Protein AF-A0A210P663-F1 (afdb_monomer_lite)

pLDDT: mean 85.19, std 7.92, range [57.91, 93.56]

Foldseek 3Di:
DLVVLLVQLVVLQVVLVVLLVVLVVVVVCVVVCVPVDDDPCSVVVSVVSNVVSVVSNVVSVVSVVVD

Structure (mmCIF, N/CA/C/O backbone):
data_AF-A0A210P663-F1
#
_entry.id   AF-A0A210P663-F1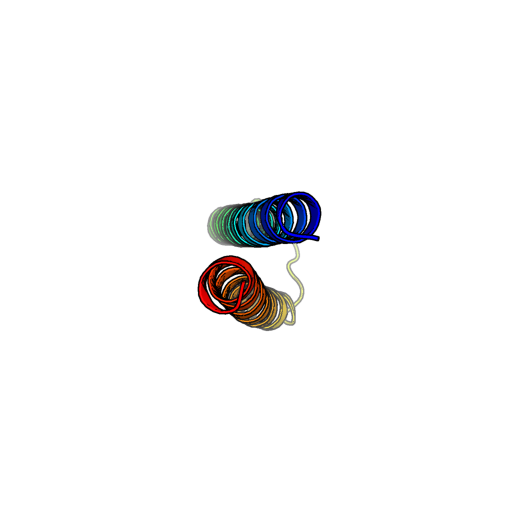
#
loop_
_atom_site.group_PDB
_atom_site.id
_atom_site.type_symbol
_atom_site.label_atom_id
_atom_site.label_alt_id
_atom_site.label_comp_id
_atom_site.label_asym_id
_atom_site.label_entity_id
_atom_site.label_seq_id
_atom_site.pdbx_PDB_ins_code
_atom_site.Cartn_x
_atom_site.Cartn_y
_atom_site.Cartn_z
_atom_site.occupancy
_atom_site.B_iso_or_equiv
_atom_site.auth_seq_id
_atom_site.auth_comp_id
_atom_site.auth_asym_id
_atom_site.auth_atom_id
_atom_site.pdbx_PDB_model_num
ATOM 1 N N . MET A 1 1 ? 10.683 5.028 -26.541 1.00 58.81 1 MET A N 1
ATOM 2 C CA . MET A 1 1 ? 9.641 4.507 -25.625 1.00 58.81 1 MET A CA 1
ATOM 3 C C . MET A 1 1 ? 10.131 4.257 -24.188 1.00 58.81 1 MET A C 1
ATOM 5 O O . MET A 1 1 ? 9.287 4.242 -23.309 1.00 58.81 1 MET A O 1
ATOM 9 N N . GLY A 1 2 ? 11.441 4.145 -23.905 1.00 71.56 2 GLY A N 1
ATOM 10 C CA . GLY A 1 2 ? 11.934 3.812 -22.551 1.00 71.56 2 GLY A CA 1
ATOM 11 C C . GLY A 1 2 ? 11.657 4.839 -21.438 1.00 71.56 2 GLY A C 1
ATOM 12 O O . GLY A 1 2 ? 11.341 4.454 -20.320 1.00 71.56 2 GLY A O 1
ATOM 13 N N . ILE A 1 3 ? 11.686 6.148 -21.725 1.00 80.56 3 ILE A N 1
ATOM 14 C CA . ILE A 1 3 ? 11.485 7.176 -20.680 1.00 80.56 3 ILE A CA 1
ATOM 15 C C . ILE A 1 3 ? 10.047 7.202 -20.138 1.00 80.56 3 ILE A C 1
ATOM 17 O O . ILE A 1 3 ? 9.834 7.410 -18.949 1.00 80.56 3 ILE A O 1
ATOM 21 N N . TRP A 1 4 ? 9.058 6.933 -20.995 1.00 82.81 4 TRP A N 1
ATOM 22 C CA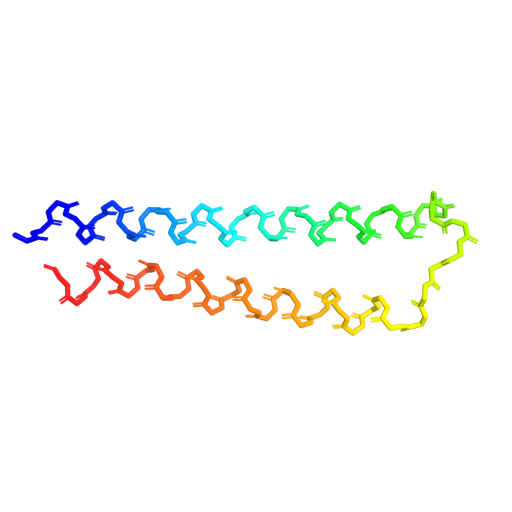 . TRP A 1 4 ? 7.649 6.916 -20.600 1.00 82.81 4 TRP A CA 1
ATOM 23 C C . TRP A 1 4 ? 7.312 5.698 -19.733 1.00 82.81 4 TRP A C 1
ATOM 25 O O . TRP A 1 4 ? 6.567 5.840 -18.769 1.00 82.81 4 TRP A O 1
ATOM 35 N N . ALA A 1 5 ? 7.905 4.532 -20.016 1.00 81.00 5 ALA A N 1
ATOM 36 C CA . ALA A 1 5 ? 7.743 3.328 -19.196 1.00 81.00 5 ALA A CA 1
ATOM 37 C C . ALA A 1 5 ? 8.301 3.524 -17.775 1.00 81.00 5 ALA A C 1
ATOM 39 O O . ALA A 1 5 ? 7.631 3.190 -16.799 1.00 81.00 5 ALA A O 1
ATOM 40 N N . ILE A 1 6 ? 9.469 4.167 -17.658 1.00 83.31 6 ILE A N 1
ATOM 41 C CA . ILE A 1 6 ? 10.081 4.535 -16.371 1.00 83.31 6 ILE A CA 1
ATOM 42 C C . ILE A 1 6 ? 9.166 5.485 -15.588 1.00 83.31 6 ILE A C 1
ATOM 44 O O . ILE A 1 6 ? 8.888 5.249 -14.413 1.00 83.31 6 ILE A O 1
ATOM 48 N N . VAL A 1 7 ? 8.658 6.540 -16.233 1.00 87.94 7 VAL A N 1
ATOM 49 C CA . VAL A 1 7 ? 7.752 7.509 -15.594 1.00 87.94 7 VAL A CA 1
ATOM 50 C C . VAL A 1 7 ? 6.472 6.826 -15.101 1.00 87.94 7 VAL A C 1
ATOM 52 O O . VAL A 1 7 ? 6.065 7.043 -13.960 1.00 87.94 7 VAL A O 1
ATOM 55 N N . ILE A 1 8 ? 5.869 5.956 -15.915 1.00 89.00 8 ILE A N 1
ATOM 56 C CA . ILE A 1 8 ? 4.667 5.197 -15.542 1.00 89.00 8 ILE A CA 1
ATOM 57 C C . ILE A 1 8 ? 4.957 4.252 -14.368 1.00 89.00 8 ILE A C 1
ATOM 59 O O . ILE A 1 8 ? 4.180 4.216 -13.414 1.00 89.00 8 ILE A O 1
ATOM 63 N N . GLY A 1 9 ? 6.083 3.535 -14.390 1.00 87.19 9 GLY A N 1
ATOM 64 C CA . GLY A 1 9 ? 6.497 2.656 -13.295 1.00 87.19 9 GLY A CA 1
ATOM 65 C C . GLY A 1 9 ? 6.643 3.403 -11.965 1.00 87.19 9 GLY A C 1
ATOM 66 O O . GLY A 1 9 ? 6.102 2.966 -10.948 1.00 87.19 9 GLY A O 1
ATOM 67 N N . ILE A 1 10 ? 7.286 4.578 -11.972 1.00 90.50 10 ILE A N 1
ATOM 68 C CA . ILE A 1 10 ? 7.436 5.420 -10.771 1.00 90.50 10 ILE A CA 1
ATOM 69 C C . ILE A 1 10 ? 6.067 5.876 -10.252 1.00 90.50 10 ILE A C 1
ATOM 71 O O . ILE A 1 10 ? 5.811 5.805 -9.048 1.00 90.50 10 ILE A O 1
ATOM 75 N N . ILE A 1 11 ? 5.171 6.317 -11.140 1.00 92.94 11 ILE A N 1
ATOM 76 C CA . ILE A 1 11 ? 3.823 6.768 -10.764 1.00 92.94 11 ILE A CA 1
ATOM 77 C C . ILE A 1 11 ? 3.029 5.635 -10.105 1.00 92.94 11 ILE A C 1
ATOM 79 O O . ILE A 1 11 ? 2.392 5.862 -9.077 1.00 92.94 11 ILE A O 1
ATOM 83 N N . LEU A 1 12 ? 3.093 4.417 -10.649 1.00 91.38 12 LEU A N 1
ATOM 84 C CA . LEU A 1 12 ? 2.411 3.249 -10.084 1.00 91.38 12 LEU A CA 1
ATOM 85 C C . LEU A 1 12 ? 2.940 2.908 -8.684 1.00 91.38 12 LEU A C 1
ATOM 87 O O . LEU A 1 12 ? 2.155 2.712 -7.756 1.00 91.38 12 LEU A O 1
ATOM 91 N N . ILE A 1 13 ? 4.260 2.923 -8.491 1.00 91.25 13 ILE A N 1
ATOM 92 C CA . ILE A 1 13 ? 4.868 2.686 -7.172 1.00 91.25 13 ILE A CA 1
ATOM 93 C C . ILE A 1 13 ? 4.438 3.766 -6.168 1.00 91.25 13 ILE A C 1
ATOM 95 O O . ILE A 1 13 ? 4.045 3.449 -5.042 1.00 91.25 13 ILE A O 1
ATOM 99 N N . LEU A 1 14 ? 4.458 5.041 -6.567 1.00 92.62 14 LEU A N 1
ATOM 100 C CA . LEU A 1 14 ? 4.014 6.146 -5.713 1.00 92.62 14 LEU A CA 1
ATOM 101 C C . LEU A 1 14 ? 2.528 6.028 -5.352 1.00 92.62 14 LEU A C 1
ATOM 103 O O . LEU A 1 14 ? 2.165 6.238 -4.194 1.00 92.62 14 LEU A O 1
ATOM 107 N N . LEU A 1 15 ? 1.675 5.658 -6.310 1.00 91.88 15 LEU A N 1
ATOM 108 C CA . LEU A 1 15 ? 0.250 5.420 -6.078 1.00 91.88 15 LEU A CA 1
ATOM 109 C C . LEU A 1 15 ? 0.024 4.309 -5.052 1.00 91.88 15 LEU A C 1
ATOM 111 O O . LEU A 1 15 ? -0.760 4.514 -4.124 1.00 91.88 15 LEU A O 1
ATOM 115 N N . SER A 1 16 ? 0.740 3.187 -5.176 1.00 91.19 16 SER A N 1
ATOM 116 C CA . SER A 1 16 ? 0.697 2.071 -4.219 1.00 91.19 16 SER A CA 1
ATOM 117 C C . SER A 1 16 ? 1.073 2.526 -2.804 1.00 91.19 16 SER A C 1
ATOM 119 O O . SER A 1 16 ? 0.325 2.314 -1.846 1.00 91.19 16 SER A O 1
ATOM 121 N N . LEU A 1 17 ? 2.182 3.259 -2.661 1.00 91.38 17 LEU A N 1
ATOM 122 C CA . LEU A 1 17 ? 2.628 3.790 -1.369 1.00 91.38 17 LEU A CA 1
ATOM 123 C C . LEU A 1 17 ? 1.611 4.762 -0.754 1.00 91.38 17 LEU A C 1
ATOM 125 O O . LEU A 1 17 ? 1.367 4.735 0.457 1.00 91.38 17 LEU A O 1
ATOM 129 N N . LEU A 1 18 ? 0.998 5.622 -1.571 1.00 92.06 18 LEU A N 1
ATOM 130 C CA . LEU A 1 18 ? -0.042 6.544 -1.119 1.00 92.06 18 LEU A CA 1
ATOM 131 C C . LEU A 1 18 ? -1.298 5.802 -0.655 1.00 92.06 18 LEU A C 1
ATOM 133 O O . LEU A 1 18 ? -1.869 6.177 0.375 1.00 92.06 18 LEU A O 1
ATOM 137 N N . THR A 1 19 ? -1.703 4.742 -1.359 1.00 90.69 19 THR A N 1
ATOM 138 C CA . THR A 1 19 ? -2.853 3.921 -0.956 1.00 90.69 19 THR A CA 1
ATOM 139 C C . THR A 1 19 ? -2.577 3.212 0.365 1.00 90.69 19 THR A C 1
ATOM 141 O O . THR A 1 19 ? -3.358 3.384 1.301 1.00 90.69 19 THR A O 1
ATOM 144 N N . PHE A 1 20 ? -1.424 2.551 0.513 1.00 89.62 20 PHE A N 1
ATOM 145 C CA . PHE A 1 20 ? -1.008 1.926 1.778 1.00 89.62 20 PHE A CA 1
ATOM 146 C C . PHE A 1 20 ? -0.973 2.920 2.944 1.00 89.62 20 PHE A C 1
ATOM 148 O O . PHE A 1 20 ? -1.444 2.637 4.052 1.00 89.62 20 PHE A O 1
ATOM 155 N N . ARG A 1 21 ? -0.450 4.131 2.711 1.00 91.69 21 ARG A N 1
ATOM 156 C CA . ARG A 1 21 ? -0.421 5.189 3.730 1.00 91.69 21 ARG A CA 1
ATOM 157 C C . ARG A 1 21 ? -1.829 5.639 4.116 1.00 91.69 21 ARG A C 1
ATOM 159 O O . ARG A 1 21 ? -2.067 5.916 5.294 1.00 91.69 21 ARG A O 1
ATOM 166 N N . SER A 1 22 ? -2.744 5.723 3.152 1.00 90.50 22 SER A N 1
ATOM 167 C CA . SER A 1 22 ? -4.150 6.055 3.387 1.00 90.50 22 SER A CA 1
ATOM 168 C C . SER A 1 22 ? -4.838 4.975 4.224 1.00 90.50 22 SER A C 1
ATOM 170 O O . SER A 1 22 ? -5.386 5.289 5.282 1.00 90.50 22 SER A O 1
ATOM 172 N N . VAL A 1 23 ? -4.708 3.701 3.837 1.00 90.25 23 VAL A N 1
ATOM 173 C CA . VAL A 1 23 ? -5.269 2.552 4.568 1.00 90.25 23 VAL A CA 1
ATOM 174 C C . VAL A 1 23 ? -4.736 2.506 5.998 1.00 90.25 23 VAL A C 1
ATOM 176 O O . VAL A 1 23 ? -5.516 2.493 6.949 1.00 90.25 23 VAL A O 1
ATOM 179 N N . THR A 1 24 ? -3.417 2.617 6.176 1.00 89.00 24 THR A N 1
ATOM 180 C CA . THR A 1 24 ? -2.779 2.618 7.502 1.00 89.00 24 THR A CA 1
ATOM 181 C C . THR A 1 24 ? -3.272 3.771 8.379 1.00 89.00 24 THR A C 1
ATOM 183 O O . THR A 1 24 ? -3.499 3.598 9.580 1.00 89.00 24 THR A O 1
ATOM 186 N N . ARG A 1 25 ? -3.436 4.974 7.812 1.00 90.19 25 ARG A N 1
ATOM 187 C CA . ARG A 1 25 ? -3.980 6.128 8.543 1.00 90.19 25 ARG A CA 1
ATOM 188 C C . ARG A 1 25 ? -5.424 5.881 8.957 1.00 90.19 25 ARG A C 1
ATOM 190 O O . ARG A 1 25 ? -5.746 6.116 10.118 1.00 90.19 25 ARG A O 1
ATOM 197 N N . THR A 1 26 ? -6.264 5.391 8.053 1.00 88.25 26 THR A N 1
ATOM 198 C CA . THR A 1 26 ? -7.671 5.088 8.342 1.00 88.25 26 THR A CA 1
ATOM 199 C C . THR A 1 26 ? -7.791 3.999 9.402 1.00 88.25 26 THR A C 1
ATOM 201 O O . THR A 1 26 ? -8.541 4.167 10.358 1.00 88.25 26 THR A O 1
ATOM 204 N N . PHE A 1 27 ? -6.977 2.946 9.324 1.00 87.12 27 PHE A N 1
ATOM 205 C CA . PHE A 1 27 ? -6.926 1.890 10.333 1.00 87.12 27 PHE A CA 1
ATOM 206 C C . PHE A 1 27 ? -6.502 2.422 11.709 1.00 87.12 27 PHE A C 1
ATOM 208 O O . PHE A 1 27 ? -7.115 2.099 12.725 1.00 87.12 27 PHE A O 1
ATOM 215 N N . LYS A 1 28 ? -5.495 3.307 11.764 1.00 88.25 28 LYS A N 1
ATOM 216 C CA . LYS A 1 28 ? -5.090 3.974 13.013 1.00 88.25 28 LYS A CA 1
ATOM 217 C C . LYS A 1 28 ? -6.205 4.849 13.590 1.00 88.25 28 LYS A C 1
ATOM 219 O O . LYS A 1 28 ? -6.414 4.809 14.799 1.00 88.25 28 LYS A O 1
ATOM 224 N N . LYS A 1 29 ? -6.921 5.608 12.754 1.00 86.94 29 LYS A N 1
ATOM 225 C CA . LYS A 1 29 ? -8.063 6.439 13.177 1.00 86.94 29 LYS A CA 1
ATOM 226 C C . LYS A 1 29 ? -9.225 5.597 13.708 1.00 86.94 29 LYS A C 1
ATOM 228 O O . LYS A 1 29 ? -9.778 5.929 14.751 1.00 86.94 29 LYS A O 1
ATOM 233 N N . LEU A 1 30 ? -9.534 4.481 13.042 1.00 86.44 30 LEU A N 1
ATOM 234 C CA . LEU A 1 30 ? -10.523 3.499 13.501 1.00 86.44 30 LEU A CA 1
ATOM 235 C C . LEU A 1 30 ? -10.143 2.935 14.870 1.00 86.44 30 LEU A C 1
ATOM 237 O O . LEU A 1 30 ? -10.947 2.965 15.794 1.00 86.44 30 LEU A O 1
ATOM 241 N N . LYS A 1 31 ? -8.892 2.487 15.027 1.00 83.88 31 LYS A N 1
ATOM 242 C CA . LYS A 1 31 ? -8.400 1.904 16.283 1.00 83.88 31 LYS A CA 1
ATOM 243 C C . LYS A 1 31 ? -8.407 2.900 17.447 1.00 83.88 31 LYS A C 1
ATOM 245 O O . LYS A 1 31 ? -8.622 2.499 18.583 1.00 83.88 31 LYS A O 1
ATOM 250 N N . LYS A 1 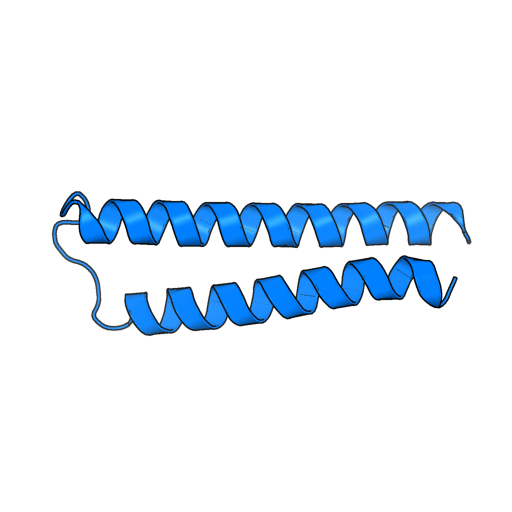32 ? -8.157 4.184 17.177 1.00 86.88 32 LYS A N 1
AT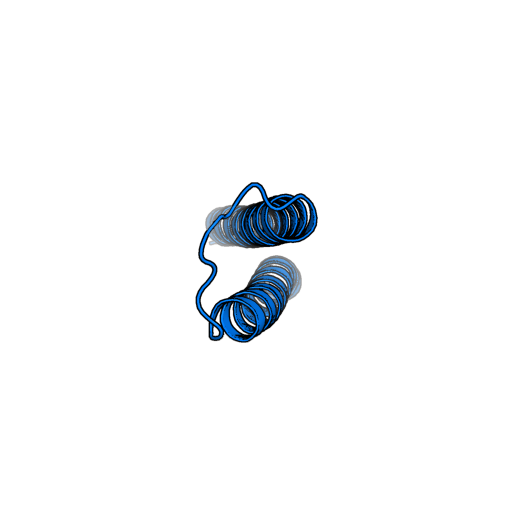OM 251 C CA . LYS A 1 32 ? -8.194 5.253 18.187 1.00 86.88 32 LYS A CA 1
ATOM 252 C C . LYS A 1 32 ? -9.609 5.699 18.572 1.00 86.88 32 LYS A C 1
ATOM 254 O O . LYS A 1 32 ? -9.735 6.511 19.479 1.00 86.88 32 LYS A O 1
ATOM 259 N N . GLY A 1 33 ? -10.651 5.216 17.890 1.00 80.25 33 GLY A N 1
ATOM 260 C CA . GLY A 1 33 ? -12.022 5.684 18.107 1.00 80.25 33 GLY A CA 1
ATOM 261 C C . GLY A 1 33 ? -12.270 7.112 17.606 1.00 80.25 33 GLY A C 1
ATOM 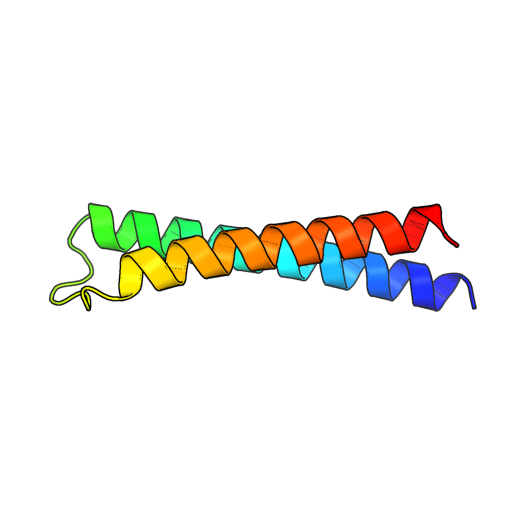262 O O . GLY A 1 33 ? -13.288 7.705 17.941 1.00 80.25 33 GLY A O 1
ATOM 263 N N . GLU A 1 34 ? -11.369 7.670 16.784 1.00 81.44 34 GLU A N 1
ATOM 264 C CA . GLU A 1 34 ? -11.548 8.994 16.159 1.00 81.44 34 GLU A CA 1
ATOM 265 C C . GLU A 1 34 ? -12.649 8.975 15.083 1.00 81.44 34 GLU A C 1
ATOM 267 O O . GLU A 1 34 ? -13.124 10.021 14.647 1.00 81.44 34 GLU A O 1
ATOM 272 N N . ILE A 1 35 ? -13.049 7.781 14.639 1.00 77.31 35 ILE A N 1
ATOM 273 C CA . ILE A 1 35 ? -14.189 7.568 13.751 1.00 77.31 35 ILE A CA 1
ATOM 274 C C . ILE A 1 35 ? -15.329 7.048 14.622 1.00 77.31 35 ILE A C 1
ATOM 276 O O . ILE A 1 35 ? -15.324 5.896 15.043 1.00 77.31 35 ILE A O 1
ATOM 280 N N . THR A 1 36 ? -16.285 7.926 14.907 1.00 65.94 36 THR A N 1
ATOM 281 C CA . THR A 1 36 ? -17.377 7.717 15.868 1.00 65.94 36 THR A CA 1
ATOM 282 C C . THR A 1 36 ? -18.493 6.804 15.364 1.00 65.94 36 THR A C 1
ATOM 284 O O . THR A 1 36 ? -19.284 6.333 16.172 1.00 65.94 36 THR A O 1
ATOM 287 N N . ASN A 1 37 ? -18.571 6.531 14.056 1.00 71.31 37 ASN A N 1
ATOM 288 C CA . ASN A 1 37 ? -19.586 5.633 13.495 1.00 71.31 37 ASN A CA 1
ATOM 289 C C . ASN A 1 37 ? -19.083 4.911 12.226 1.00 71.31 37 ASN A C 1
ATOM 291 O O . ASN A 1 37 ? -19.505 5.222 11.108 1.00 71.31 37 ASN A O 1
ATOM 295 N N . PRO A 1 38 ? -18.091 4.011 12.347 1.00 72.75 38 PRO A N 1
ATOM 296 C CA . PRO A 1 38 ? -17.539 3.331 11.189 1.00 72.75 38 PRO A CA 1
ATOM 297 C C . PRO A 1 38 ? -18.537 2.315 10.628 1.00 72.75 38 PRO A C 1
ATOM 299 O O . PRO A 1 38 ? -19.053 1.469 11.353 1.00 72.75 38 PRO A O 1
ATOM 302 N N . SER A 1 39 ? -18.781 2.377 9.316 1.00 78.94 39 SER A N 1
ATOM 303 C CA . SER A 1 39 ? -19.581 1.360 8.627 1.00 78.94 39 SER A CA 1
ATOM 304 C C . SER A 1 39 ? -18.948 -0.027 8.813 1.00 78.94 39 SER A C 1
ATOM 306 O O . SER A 1 39 ? -17.725 -0.142 8.686 1.00 78.94 39 SER A O 1
ATOM 308 N N . PRO A 1 40 ? -19.737 -1.099 9.022 1.00 79.94 40 PRO A N 1
ATOM 309 C CA . PRO A 1 40 ? -19.214 -2.467 9.084 1.00 79.94 40 PRO A CA 1
ATOM 310 C C . PRO A 1 40 ? -18.483 -2.884 7.796 1.00 79.94 40 PRO A C 1
ATOM 312 O O . PRO A 1 40 ? -17.648 -3.785 7.815 1.00 79.94 40 PRO A O 1
ATOM 315 N N . PHE A 1 41 ? -18.731 -2.191 6.679 1.00 85.62 41 PHE A N 1
ATOM 316 C CA . PHE A 1 41 ? -18.027 -2.410 5.418 1.00 85.62 41 PHE A CA 1
ATOM 317 C C . PHE A 1 41 ? -16.578 -1.884 5.416 1.00 85.62 41 PHE A C 1
ATOM 319 O O . PHE A 1 41 ? -15.791 -2.258 4.548 1.00 85.62 41 PHE A O 1
ATOM 326 N N . ILE A 1 42 ? -16.180 -1.040 6.376 1.00 85.75 42 ILE A N 1
ATOM 327 C CA . ILE A 1 42 ? -14.877 -0.362 6.326 1.00 85.75 42 ILE A CA 1
ATOM 328 C C . ILE A 1 42 ? -13.695 -1.327 6.457 1.00 85.75 42 ILE A C 1
ATOM 330 O O . ILE A 1 42 ? -12.659 -1.099 5.843 1.00 85.75 42 ILE A O 1
ATOM 334 N N . ALA A 1 43 ? -13.849 -2.425 7.202 1.00 83.75 43 ALA A N 1
ATOM 335 C CA . ALA A 1 43 ? -12.808 -3.444 7.323 1.00 83.75 43 ALA A CA 1
ATOM 336 C C . ALA A 1 43 ? -12.553 -4.146 5.979 1.00 83.75 43 ALA A C 1
ATOM 338 O O . ALA A 1 43 ? -11.403 -4.281 5.562 1.00 83.75 43 ALA A O 1
ATOM 339 N N . TYR A 1 44 ? -13.628 -4.511 5.273 1.00 85.75 44 TYR A N 1
ATOM 340 C CA . TYR A 1 44 ? -13.549 -5.097 3.935 1.00 85.75 44 TYR A CA 1
ATOM 341 C C . TYR A 1 44 ? -12.951 -4.111 2.936 1.00 85.75 44 TYR A C 1
ATOM 343 O O . TYR A 1 44 ? -12.032 -4.474 2.213 1.00 85.75 44 TYR A O 1
ATOM 351 N N . ALA A 1 45 ? -13.400 -2.852 2.958 1.00 86.44 45 ALA A N 1
ATOM 352 C CA . ALA A 1 45 ? -12.874 -1.806 2.087 1.00 86.44 45 ALA A CA 1
ATOM 353 C C . ALA A 1 45 ? -11.368 -1.571 2.297 1.00 86.44 45 ALA A C 1
ATOM 355 O O . ALA A 1 45 ? -10.627 -1.414 1.327 1.00 86.44 45 ALA A O 1
ATOM 356 N N . LEU A 1 46 ? -10.896 -1.563 3.549 1.00 87.69 46 LEU A N 1
ATOM 357 C CA . LEU A 1 46 ? -9.473 -1.409 3.860 1.00 87.69 46 LEU A CA 1
ATOM 358 C C . LEU A 1 46 ? -8.662 -2.605 3.356 1.00 87.69 46 LEU A C 1
ATOM 360 O O . LEU A 1 46 ? -7.653 -2.398 2.689 1.00 87.69 46 LEU A O 1
ATOM 364 N N . TRP A 1 47 ? -9.141 -3.830 3.588 1.00 88.44 47 TRP A N 1
ATOM 365 C CA . TRP A 1 47 ? -8.487 -5.040 3.090 1.00 88.44 47 TRP A CA 1
ATOM 366 C C . TRP A 1 47 ? -8.426 -5.076 1.557 1.00 88.44 47 TRP A C 1
ATOM 368 O O . TRP A 1 47 ? -7.357 -5.290 0.990 1.00 88.44 47 TRP A O 1
ATOM 378 N N . THR A 1 48 ? -9.533 -4.787 0.864 1.00 89.19 48 THR A N 1
ATOM 379 C CA . THR A 1 48 ? -9.544 -4.740 -0.607 1.00 89.19 48 THR A CA 1
ATOM 380 C C . THR A 1 48 ? -8.625 -3.648 -1.144 1.00 89.19 48 THR A C 1
ATOM 382 O O . THR A 1 48 ? -7.970 -3.848 -2.162 1.00 89.19 48 THR A O 1
ATOM 385 N N . THR A 1 49 ? -8.547 -2.502 -0.459 1.00 90.19 49 THR A N 1
ATOM 386 C CA . THR A 1 49 ? -7.670 -1.398 -0.873 1.00 90.19 49 THR A CA 1
ATOM 387 C C . THR A 1 49 ? -6.196 -1.775 -0.728 1.00 90.19 49 THR A C 1
ATOM 389 O O . THR A 1 49 ? -5.420 -1.467 -1.628 1.00 90.19 49 THR A O 1
ATOM 392 N N . ASP A 1 50 ? -5.810 -2.485 0.337 1.00 89.75 50 ASP A N 1
ATOM 393 C CA . ASP A 1 50 ? -4.442 -3.006 0.493 1.00 89.75 50 ASP A CA 1
ATOM 394 C C . ASP A 1 50 ? -4.092 -4.027 -0.600 1.00 89.75 50 ASP A C 1
ATOM 396 O O . ASP A 1 50 ? -3.008 -3.966 -1.182 1.00 89.75 50 ASP A O 1
ATOM 400 N N . VAL A 1 51 ? -5.019 -4.930 -0.941 1.00 91.81 51 VAL A N 1
ATOM 401 C CA . VAL A 1 51 ? -4.825 -5.899 -2.034 1.00 91.81 51 VAL A CA 1
ATOM 402 C C . VAL A 1 51 ? -4.631 -5.180 -3.373 1.00 91.81 51 VAL A C 1
ATOM 404 O O . VAL A 1 51 ? -3.701 -5.493 -4.115 1.00 91.81 51 VAL A O 1
ATOM 407 N N . ILE A 1 52 ? -5.458 -4.177 -3.675 1.00 91.81 52 ILE A N 1
ATOM 408 C CA . ILE A 1 52 ? -5.323 -3.364 -4.893 1.00 91.81 52 ILE A CA 1
ATOM 409 C C . ILE A 1 52 ? -3.977 -2.628 -4.906 1.00 91.81 52 ILE A C 1
ATOM 411 O O . ILE A 1 52 ? -3.282 -2.637 -5.922 1.00 91.81 52 ILE A O 1
ATOM 415 N N . ALA A 1 53 ? -3.576 -2.028 -3.783 1.00 89.94 53 ALA A N 1
ATOM 416 C CA . ALA A 1 53 ? -2.304 -1.323 -3.666 1.00 89.94 53 ALA A CA 1
ATOM 417 C C . ALA A 1 53 ? -1.110 -2.253 -3.927 1.00 89.94 53 ALA A C 1
ATOM 419 O O . ALA A 1 53 ? -0.159 -1.853 -4.604 1.00 89.94 53 ALA A O 1
ATOM 420 N N . LEU A 1 54 ? -1.171 -3.501 -3.456 1.00 91.69 54 LEU A N 1
ATOM 421 C CA . LEU A 1 54 ? -0.165 -4.526 -3.729 1.00 91.69 54 LEU A CA 1
ATOM 422 C C . LEU A 1 54 ? -0.058 -4.827 -5.231 1.00 91.69 54 LEU A C 1
ATOM 424 O O . LEU A 1 54 ? 1.042 -4.785 -5.782 1.00 91.69 54 LEU A O 1
ATOM 428 N N . PHE A 1 55 ? -1.183 -5.059 -5.912 1.00 93.56 55 PHE A N 1
ATOM 429 C CA . PHE A 1 55 ? -1.182 -5.307 -7.358 1.00 93.56 55 PHE A CA 1
ATOM 430 C C . PHE A 1 55 ? -0.663 -4.112 -8.162 1.00 93.56 55 PHE A C 1
ATOM 432 O O . PHE A 1 55 ? 0.100 -4.305 -9.106 1.00 93.56 55 PHE A O 1
ATOM 439 N N . ILE A 1 56 ? -1.007 -2.883 -7.769 1.00 91.50 56 ILE A N 1
ATOM 440 C CA . ILE A 1 56 ? -0.481 -1.661 -8.395 1.00 91.50 56 ILE A CA 1
ATOM 441 C C . ILE A 1 56 ? 1.042 -1.567 -8.214 1.00 91.50 56 ILE A C 1
ATOM 443 O O . ILE A 1 56 ? 1.754 -1.223 -9.157 1.00 91.50 56 ILE A O 1
ATOM 447 N N . GLY A 1 57 ? 1.556 -1.903 -7.027 1.00 89.06 57 GLY A N 1
ATOM 448 C CA . GLY A 1 57 ? 2.994 -1.923 -6.755 1.00 89.06 57 GLY A CA 1
ATOM 449 C C . GLY A 1 57 ? 3.732 -2.956 -7.610 1.00 89.06 57 GLY A C 1
ATOM 450 O O . GLY A 1 57 ? 4.736 -2.626 -8.240 1.00 89.06 57 GLY A O 1
ATOM 451 N N . ILE A 1 58 ? 3.198 -4.179 -7.697 1.00 91.38 58 ILE A N 1
ATOM 452 C CA . ILE A 1 58 ? 3.740 -5.248 -8.551 1.00 91.38 58 ILE A CA 1
ATOM 453 C C . ILE A 1 58 ? 3.716 -4.824 -10.021 1.00 91.38 58 ILE A C 1
ATOM 455 O O . ILE A 1 58 ? 4.721 -4.978 -10.710 1.00 91.38 58 ILE A O 1
ATOM 459 N N . ALA A 1 59 ? 2.607 -4.247 -10.493 1.00 88.88 59 ALA A N 1
ATOM 460 C CA . ALA A 1 59 ? 2.499 -3.732 -11.853 1.00 88.88 59 ALA A CA 1
ATOM 461 C C . ALA A 1 59 ? 3.573 -2.676 -12.134 1.00 88.88 59 ALA A C 1
ATOM 463 O O . ALA A 1 59 ? 4.254 -2.780 -13.146 1.00 88.88 59 ALA A O 1
ATOM 464 N N . GLY A 1 60 ? 3.787 -1.731 -11.210 1.00 86.69 60 GLY A N 1
ATOM 465 C CA . GLY A 1 60 ? 4.839 -0.719 -11.315 1.00 86.69 60 GLY A CA 1
ATOM 466 C C . GLY A 1 60 ? 6.245 -1.307 -11.428 1.00 86.69 60 GLY A C 1
ATOM 467 O O . GLY A 1 60 ? 7.022 -0.844 -12.256 1.00 86.69 60 GLY A O 1
ATOM 468 N N . ILE A 1 61 ? 6.564 -2.348 -10.650 1.00 86.75 61 ILE A N 1
ATOM 469 C CA . ILE A 1 61 ? 7.850 -3.068 -10.725 1.00 86.75 61 ILE A CA 1
ATOM 470 C C . ILE A 1 61 ? 7.978 -3.825 -12.055 1.00 86.75 61 ILE A C 1
ATOM 472 O O . ILE A 1 61 ? 9.041 -3.808 -12.681 1.00 86.75 61 ILE A O 1
ATOM 476 N N . MET A 1 62 ? 6.898 -4.463 -12.515 1.00 87.44 62 MET A N 1
ATOM 477 C CA . MET A 1 62 ? 6.880 -5.163 -13.800 1.00 87.44 62 MET A CA 1
ATOM 478 C C . MET A 1 62 ? 7.161 -4.213 -14.969 1.00 87.44 62 MET A C 1
ATOM 480 O O . MET A 1 62 ? 7.889 -4.575 -15.890 1.00 87.44 62 MET A O 1
ATOM 484 N N . THR A 1 63 ? 6.704 -2.962 -14.900 1.00 85.00 63 THR A N 1
ATOM 485 C CA . THR A 1 63 ? 7.002 -1.954 -15.928 1.00 85.00 63 THR A CA 1
ATOM 486 C C . THR A 1 63 ? 8.501 -1.692 -16.116 1.00 85.00 63 THR A C 1
ATOM 488 O O . THR A 1 63 ? 8.884 -1.231 -17.184 1.00 85.00 63 THR A O 1
ATOM 491 N N . PHE A 1 64 ? 9.351 -1.988 -15.124 1.00 77.69 64 PHE A N 1
ATOM 492 C CA . PHE A 1 64 ? 10.813 -1.856 -15.230 1.00 77.69 64 PHE A CA 1
ATOM 493 C C . PHE A 1 64 ? 11.535 -3.140 -15.646 1.00 77.69 64 PHE A C 1
ATOM 495 O O . PHE A 1 64 ? 12.705 -3.080 -15.997 1.00 77.69 64 PHE A O 1
ATOM 502 N N . THR A 1 65 ? 10.894 -4.304 -15.530 1.00 73.94 65 THR A N 1
ATOM 503 C CA . THR A 1 65 ? 11.527 -5.600 -15.846 1.00 73.94 65 THR A CA 1
ATOM 504 C C . THR A 1 65 ? 11.227 -6.067 -17.265 1.00 73.94 65 THR A C 1
ATOM 506 O O . THR A 1 65 ? 12.032 -6.789 -17.844 1.00 73.94 65 THR A O 1
AT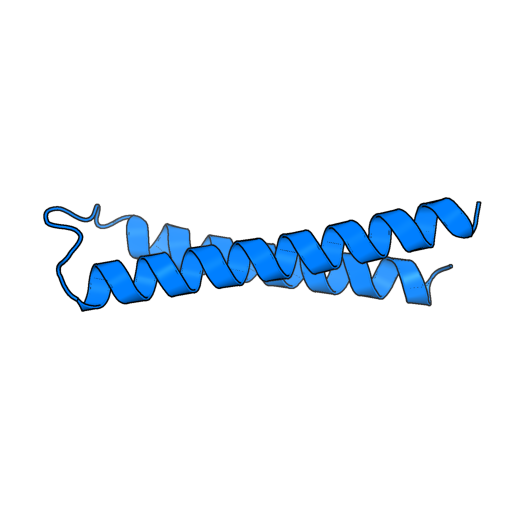OM 509 N N . PHE A 1 66 ? 10.096 -5.646 -17.836 1.00 64.88 66 PHE A N 1
ATOM 510 C CA . PHE A 1 66 ? 9.703 -5.965 -19.213 1.00 64.88 66 PHE A CA 1
ATOM 511 C C . PHE A 1 66 ? 10.075 -4.876 -20.241 1.00 64.88 66 PHE A C 1
ATOM 513 O O . PHE A 1 66 ? 9.692 -4.994 -21.405 1.00 64.88 66 PHE A O 1
ATOM 520 N N . TYR A 1 67 ? 10.801 -3.831 -19.827 1.00 57.91 67 TYR A N 1
ATOM 521 C CA . TYR A 1 67 ? 11.227 -2.685 -20.644 1.00 57.91 67 TYR A CA 1
ATOM 522 C C . TYR A 1 67 ? 12.711 -2.393 -20.445 1.00 57.91 67 TYR A C 1
ATOM 524 O O . TYR A 1 67 ? 13.343 -1.937 -21.426 1.00 57.91 67 TYR A O 1
#

Secondary structure (DSSP, 8-state):
-HHHHHHHHHHHHHHHHHHHHHHHHHHHHHHTT-SSS--TTHHHHHHHHHHHHHHHHHHHHHHHH--

Radius of gyration: 15.28 Å; chains: 1; bounding box: 32×15×44 Å

Sequence (67 aa):
MGIWAIVIGIILILLSLLTFRSVTRTFKKLKKGEITNPSPFIAYALWTTDVIALFIGIAGIMTFTFY

Organism: NCBI:txid2801452